Protein AF-A0A2H9U092-F1 (afdb_monomer)

Mean predicted aligned error: 9.94 Å

Radius of gyration: 17.25 Å; Cα contacts (8 Å, |Δi|>4): 21; chains: 1; bounding box: 48×24×30 Å

Solvent-accessible surface area (backbone atoms only — not comparable to full-atom values): 4486 Å² total; per-residue (Å²): 134,93,82,73,95,59,100,69,54,90,100,56,80,87,88,76,85,90,74,90,85,86,72,82,64,84,85,55,72,67,60,52,51,54,49,59,65,60,45,78,82,45,91,56,96,80,44,62,66,60,56,49,52,52,50,49,43,53,50,62,31,74,73,115

Secondary structure (DSSP, 8-state):
----SSSS-TT--------------PPPHHHHHHHHHHHTT--SS--HHHHHHHHHHHHHHHT-

Sequence (64 aa):
MILSTTPTLEGKIIREYRGIVVGEAILGANIFKDLFAGIRDIIGGRSGAYEKELARARNADQLR

Organism: NCBI:txid1006623

Foldseek 3Di:
DDDDPDPDDPPDDDPDDPDDDFFFFDDDPVLVVVLVVQCVPDPDPCSVSVVVVVVVRVVVRVPD

Structure (mmCIF, N/CA/C/O backbone):
data_AF-A0A2H9U092-F1
#
_entry.id   AF-A0A2H9U092-F1
#
loop_
_atom_site.group_PDB
_atom_site.id
_atom_site.type_symbol
_atom_site.label_atom_id
_atom_site.label_alt_id
_atom_site.label_comp_id
_atom_site.label_asym_id
_atom_site.label_entity_id
_atom_site.label_seq_id
_atom_site.pdbx_PDB_ins_code
_atom_site.Cartn_x
_atom_site.Cartn_y
_atom_site.Cartn_z
_atom_site.occupancy
_atom_site.B_iso_or_equiv
_atom_site.auth_seq_id
_atom_site.auth_comp_id
_atom_site.auth_asym_id
_atom_site.auth_atom_id
_atom_site.pdbx_PDB_model_num
ATOM 1 N N . MET A 1 1 ? -10.863 10.400 -2.327 1.00 81.38 1 MET A N 1
ATOM 2 C CA . MET A 1 1 ? -10.721 8.967 -1.989 1.00 81.38 1 MET A CA 1
ATOM 3 C C . MET A 1 1 ? -10.069 8.874 -0.618 1.00 81.38 1 MET A C 1
ATOM 5 O O . MET A 1 1 ? -9.141 9.636 -0.386 1.00 81.38 1 MET A O 1
ATOM 9 N N . ILE A 1 2 ? -10.583 8.053 0.306 1.00 87.31 2 ILE A N 1
ATOM 10 C CA . ILE A 1 2 ? -9.949 7.866 1.624 1.00 87.31 2 ILE A CA 1
ATOM 11 C C . ILE A 1 2 ? -8.920 6.750 1.474 1.00 87.31 2 ILE A C 1
ATOM 13 O O . ILE A 1 2 ? -9.288 5.637 1.113 1.00 87.31 2 ILE A O 1
ATOM 17 N N . LEU A 1 3 ? -7.655 7.062 1.737 1.00 89.31 3 LEU A N 1
ATOM 18 C CA . LEU A 1 3 ? -6.563 6.097 1.796 1.00 89.31 3 LEU A CA 1
ATOM 19 C C . LEU A 1 3 ? -6.170 5.946 3.258 1.00 89.31 3 LEU A C 1
ATOM 21 O O . LEU A 1 3 ? -5.996 6.946 3.954 1.00 89.31 3 LEU A O 1
ATOM 25 N N . SER A 1 4 ? -6.050 4.711 3.725 1.00 92.19 4 SER A N 1
ATOM 26 C CA . SER A 1 4 ? -5.595 4.440 5.080 1.00 92.19 4 SER A CA 1
ATOM 27 C C . SER A 1 4 ? -4.737 3.190 5.109 1.00 92.19 4 SER A C 1
ATOM 29 O O . SER A 1 4 ? -4.979 2.244 4.365 1.00 92.19 4 SER A O 1
ATOM 31 N N . THR A 1 5 ? -3.750 3.193 5.995 1.00 93.75 5 THR A N 1
ATOM 32 C CA . THR A 1 5 ? -2.987 2.004 6.385 1.00 93.75 5 THR A CA 1
ATOM 33 C C . THR A 1 5 ? -3.616 1.290 7.586 1.00 93.75 5 THR A C 1
ATOM 35 O O . THR A 1 5 ? -3.129 0.242 8.001 1.00 93.75 5 THR A O 1
ATOM 38 N N . THR A 1 6 ? -4.691 1.846 8.157 1.00 95.25 6 THR A N 1
ATOM 39 C CA . THR A 1 6 ? -5.447 1.242 9.260 1.00 95.25 6 THR A CA 1
ATOM 40 C C . THR A 1 6 ? -6.504 0.261 8.742 1.00 95.25 6 THR A C 1
ATOM 42 O O . THR A 1 6 ? -7.069 0.474 7.667 1.00 95.25 6 THR A O 1
ATOM 45 N N . PRO A 1 7 ? -6.845 -0.785 9.517 1.00 93.06 7 PRO A N 1
ATOM 46 C CA . PRO A 1 7 ? -7.877 -1.748 9.124 1.00 93.06 7 PRO A CA 1
ATOM 47 C C . PRO A 1 7 ? -9.303 -1.176 9.199 1.00 93.06 7 PRO A C 1
ATOM 49 O O . PRO A 1 7 ? -10.224 -1.728 8.602 1.00 93.06 7 PRO A O 1
ATOM 52 N N . THR A 1 8 ? -9.504 -0.082 9.940 1.00 94.88 8 THR A N 1
ATOM 53 C CA . THR A 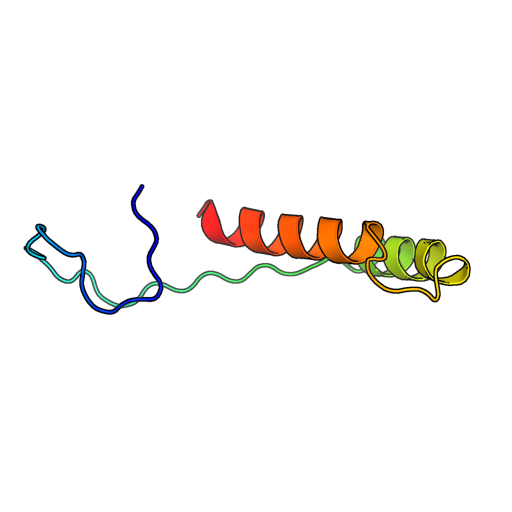1 8 ? -10.810 0.552 10.166 1.00 94.88 8 THR A CA 1
ATOM 54 C C . THR A 1 8 ? -10.728 2.068 10.025 1.00 94.88 8 THR A C 1
ATOM 56 O O . THR A 1 8 ? -9.683 2.670 10.278 1.00 94.88 8 THR A O 1
ATOM 59 N N . LEU A 1 9 ? -11.853 2.690 9.664 1.00 95.19 9 LEU A N 1
ATOM 60 C CA . LEU A 1 9 ? -12.012 4.142 9.594 1.00 95.19 9 LEU A CA 1
ATOM 61 C C . LEU A 1 9 ? -12.941 4.602 10.722 1.00 95.19 9 LEU A C 1
ATOM 63 O O . LEU A 1 9 ? -14.101 4.195 10.767 1.00 95.19 9 LEU A O 1
ATOM 67 N N . GLU A 1 10 ? -12.453 5.451 11.623 1.00 95.62 10 GLU A N 1
ATOM 68 C CA . GLU A 1 10 ? -13.267 5.975 12.726 1.00 95.62 10 GLU A CA 1
ATOM 69 C C . GLU A 1 10 ? -14.503 6.730 12.212 1.00 95.62 10 GLU A C 1
ATOM 71 O O . GLU A 1 10 ? -14.456 7.447 11.209 1.00 95.62 10 GLU A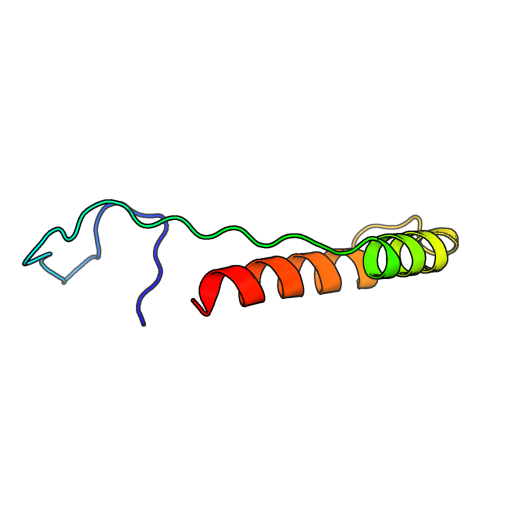 O 1
ATOM 76 N N . GLY A 1 11 ? -15.646 6.527 12.876 1.00 95.94 11 GLY A N 1
ATOM 77 C CA . GLY A 1 11 ? -16.922 7.139 12.488 1.00 95.94 11 GLY A CA 1
ATOM 78 C C . GLY A 1 11 ? -17.504 6.642 11.157 1.00 95.94 11 GLY A C 1
ATOM 79 O O . GLY A 1 11 ? -18.514 7.178 10.696 1.00 95.94 11 GLY A O 1
ATOM 80 N N . LYS A 1 12 ? -16.904 5.626 10.520 1.00 94.81 12 LYS A N 1
ATOM 81 C CA . LYS A 1 12 ? -17.385 5.030 9.266 1.00 94.81 12 LYS A CA 1
ATOM 82 C C . LYS A 1 12 ? -17.521 3.515 9.403 1.00 94.81 12 LYS A C 1
ATOM 84 O O . LYS A 1 12 ? -16.676 2.846 9.983 1.00 94.81 12 LYS A O 1
ATOM 89 N N . ILE A 1 13 ? -18.586 2.965 8.821 1.00 95.62 13 ILE A N 1
ATOM 90 C CA . ILE A 1 13 ? -18.844 1.519 8.795 1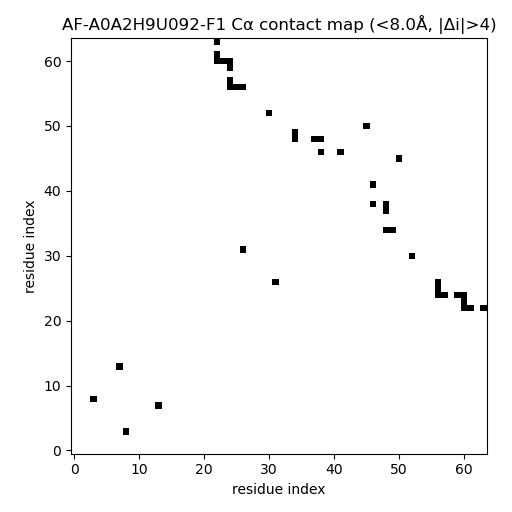.00 95.62 13 ILE A CA 1
ATOM 91 C C . ILE A 1 13 ? -18.530 0.993 7.393 1.00 95.62 13 ILE A C 1
ATOM 93 O O . ILE A 1 13 ? -19.084 1.491 6.410 1.00 95.62 13 ILE A O 1
ATOM 97 N N . ILE A 1 14 ? -17.665 -0.021 7.301 1.00 94.50 14 ILE A N 1
ATOM 98 C CA . ILE A 1 14 ? -17.395 -0.750 6.055 1.00 94.50 14 ILE A CA 1
ATOM 99 C C . ILE A 1 14 ? -18.642 -1.575 5.716 1.00 94.50 14 ILE A C 1
ATOM 101 O O . ILE A 1 14 ? -19.061 -2.421 6.501 1.00 94.50 14 ILE A O 1
ATOM 105 N N . ARG A 1 15 ? -19.271 -1.296 4.569 1.00 96.12 15 ARG A N 1
ATOM 106 C CA . ARG A 1 15 ? -20.507 -1.976 4.134 1.00 96.12 15 ARG A CA 1
ATOM 107 C C . ARG A 1 15 ? -20.248 -3.238 3.317 1.00 96.12 15 ARG A C 1
ATOM 109 O O . ARG A 1 15 ? -21.086 -4.129 3.308 1.00 96.12 15 ARG A O 1
ATOM 116 N N . GLU A 1 16 ? -19.115 -3.293 2.630 1.00 94.19 16 GLU A N 1
ATOM 117 C CA . GLU A 1 16 ? -18.763 -4.358 1.697 1.00 94.19 16 GLU A CA 1
ATOM 118 C C . GLU A 1 16 ? -17.236 -4.479 1.622 1.00 94.19 16 GLU A C 1
ATOM 120 O O . GLU A 1 16 ? -16.532 -3.466 1.625 1.00 94.19 16 GLU A O 1
ATOM 125 N N . TYR A 1 17 ? -16.736 -5.710 1.524 1.00 94.88 17 TYR A N 1
ATOM 126 C CA . TYR A 1 17 ? -15.329 -6.011 1.267 1.00 94.88 17 TYR A CA 1
ATOM 127 C C . TYR A 1 17 ? -15.188 -6.506 -0.172 1.00 94.88 17 TYR A C 1
ATOM 129 O O . TYR A 1 17 ? -15.774 -7.521 -0.537 1.00 94.88 17 TYR A O 1
ATOM 137 N N . ARG A 1 18 ? -14.400 -5.804 -0.991 1.00 92.88 18 ARG A N 1
ATOM 138 C CA . ARG A 1 18 ? -14.249 -6.081 -2.435 1.00 92.88 18 ARG A CA 1
ATOM 139 C C . ARG A 1 18 ? -13.001 -6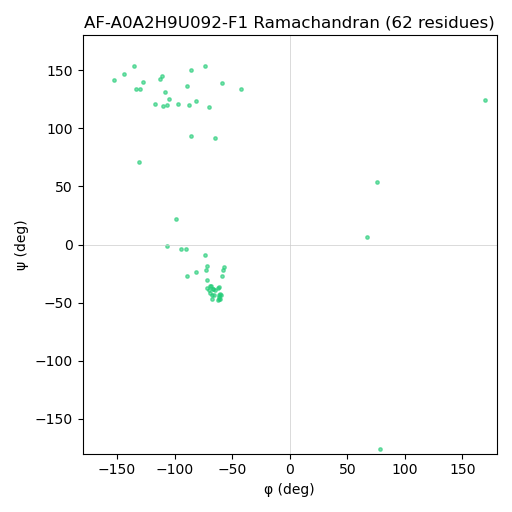.895 -2.783 1.00 92.88 18 ARG A C 1
ATOM 141 O O . ARG A 1 18 ? -12.538 -6.866 -3.917 1.00 92.88 18 ARG A O 1
ATOM 148 N N . GLY A 1 19 ? -12.462 -7.618 -1.805 1.00 89.88 19 GLY A N 1
ATOM 149 C CA . GLY A 1 19 ? -11.185 -8.314 -1.938 1.00 89.88 19 GLY A CA 1
ATOM 150 C C . GLY A 1 19 ? -9.978 -7.383 -1.796 1.00 89.88 19 GLY A C 1
ATOM 151 O O . GLY A 1 19 ? -10.108 -6.205 -1.461 1.00 89.88 19 GLY A O 1
ATOM 152 N N . ILE A 1 20 ? -8.793 -7.953 -1.996 1.00 90.88 20 ILE A N 1
ATOM 153 C CA . ILE A 1 20 ? -7.506 -7.268 -1.854 1.00 90.88 20 ILE A CA 1
ATOM 154 C C . ILE A 1 20 ? -7.135 -6.635 -3.195 1.00 90.88 20 ILE A C 1
ATOM 156 O O . ILE A 1 20 ? -7.252 -7.277 -4.236 1.00 90.88 20 ILE A O 1
ATOM 160 N N . VAL A 1 21 ? -6.654 -5.395 -3.154 1.00 90.44 21 VAL A N 1
ATOM 161 C CA . VAL A 1 21 ? -6.090 -4.695 -4.311 1.00 90.44 21 VAL A CA 1
ATOM 162 C C . VAL A 1 21 ? -4.594 -4.489 -4.100 1.00 90.44 21 VAL A C 1
ATOM 164 O O . VAL A 1 21 ? -4.156 -4.245 -2.975 1.00 90.44 21 VAL A O 1
ATOM 167 N N . VAL A 1 22 ? -3.816 -4.613 -5.175 1.00 88.69 22 VAL A N 1
ATOM 168 C CA . VAL A 1 22 ? -2.361 -4.417 -5.176 1.00 88.69 22 VAL A CA 1
ATOM 169 C C . VAL A 1 22 ? -2.002 -3.536 -6.366 1.00 88.69 22 VAL A C 1
ATOM 171 O O . VAL A 1 22 ? -2.491 -3.771 -7.471 1.00 88.69 22 VAL A O 1
ATOM 174 N N . GLY A 1 23 ? -1.164 -2.531 -6.124 1.00 84.69 23 GLY A N 1
ATOM 175 C CA . GLY A 1 23 ? -0.516 -1.725 -7.149 1.00 84.69 23 GLY A CA 1
ATOM 176 C C . GLY A 1 23 ? 0.984 -2.015 -7.168 1.00 84.69 23 GLY A C 1
ATOM 177 O O . GLY A 1 23 ? 1.581 -2.297 -6.127 1.00 84.69 23 GLY A O 1
ATOM 178 N N . GLU A 1 24 ? 1.581 -1.982 -8.359 1.00 82.19 24 GLU A N 1
ATOM 179 C CA . GLU A 1 24 ? 3.030 -1.999 -8.526 1.00 82.19 24 GLU A CA 1
ATOM 180 C C . GLU A 1 24 ? 3.457 -0.872 -9.475 1.00 82.19 24 GLU A C 1
ATOM 182 O O . GLU A 1 24 ? 2.909 -0.702 -10.570 1.00 82.19 24 GLU A O 1
ATOM 187 N N . ALA A 1 25 ? 4.493 -0.127 -9.083 1.00 80.75 25 ALA A N 1
ATOM 188 C CA . ALA A 1 25 ? 5.139 0.878 -9.920 1.00 80.75 25 ALA A CA 1
ATOM 189 C C . ALA A 1 25 ? 6.600 0.491 -10.187 1.00 80.75 25 ALA A C 1
ATOM 191 O O . ALA A 1 25 ? 7.406 0.368 -9.265 1.00 80.75 25 ALA A O 1
ATOM 192 N N . ILE A 1 26 ? 6.955 0.336 -11.466 1.00 79.62 26 ILE A N 1
ATOM 193 C CA . ILE A 1 26 ? 8.322 0.027 -11.902 1.00 79.62 26 ILE A CA 1
ATOM 194 C C . ILE A 1 26 ? 9.019 1.324 -12.318 1.00 79.62 26 ILE A C 1
ATOM 196 O O . ILE A 1 26 ? 8.582 2.016 -13.238 1.00 79.62 26 ILE A O 1
ATOM 200 N N . LEU A 1 27 ? 10.134 1.642 -11.660 1.00 75.19 27 LEU A N 1
ATOM 201 C CA . LEU A 1 27 ? 11.002 2.759 -12.032 1.00 75.19 27 LEU A CA 1
ATOM 202 C C . LEU A 1 27 ? 11.939 2.340 -13.177 1.00 75.19 27 LEU A C 1
ATOM 204 O O . LEU A 1 27 ? 12.688 1.373 -13.060 1.00 75.19 27 LEU A O 1
ATOM 208 N N . GLY A 1 28 ? 11.902 3.070 -14.295 1.00 78.00 28 GLY A N 1
ATOM 209 C CA . GLY A 1 28 ? 12.728 2.785 -15.473 1.00 78.00 28 GLY A CA 1
ATOM 210 C C . GLY A 1 28 ? 14.213 3.143 -15.298 1.00 78.00 28 GLY A C 1
ATOM 211 O O . GLY A 1 28 ? 14.567 4.070 -14.571 1.00 78.00 28 GLY A O 1
ATOM 212 N N . ALA A 1 29 ? 15.090 2.455 -16.038 1.00 73.06 29 ALA A N 1
ATOM 213 C CA . ALA A 1 29 ? 16.552 2.592 -15.951 1.00 73.06 29 ALA A CA 1
ATOM 214 C C . ALA A 1 29 ? 17.092 4.015 -16.223 1.00 73.06 29 ALA A C 1
ATOM 216 O O . ALA A 1 29 ? 18.132 4.392 -15.685 1.00 73.06 29 ALA A O 1
ATOM 217 N N . ASN A 1 30 ? 16.379 4.831 -17.007 1.00 69.00 30 ASN A N 1
ATOM 218 C CA . ASN A 1 30 ? 16.762 6.229 -17.242 1.00 69.00 30 ASN A CA 1
ATOM 219 C C . ASN A 1 30 ? 16.596 7.098 -15.980 1.00 69.00 30 ASN A C 1
ATOM 221 O O . ASN A 1 30 ? 17.460 7.922 -15.707 1.00 69.00 30 ASN A O 1
ATOM 225 N N . ILE A 1 31 ? 15.566 6.848 -15.158 1.00 67.44 31 ILE A N 1
ATOM 226 C CA . ILE A 1 31 ? 15.372 7.538 -13.868 1.00 67.44 31 ILE A CA 1
ATOM 227 C C . ILE A 1 31 ? 16.487 7.150 -12.895 1.00 67.44 31 ILE A C 1
ATOM 229 O O . ILE A 1 31 ? 17.010 7.992 -12.170 1.00 67.44 31 ILE A O 1
ATOM 233 N N . PHE A 1 32 ? 16.898 5.881 -12.911 1.00 68.44 32 PHE A N 1
ATOM 234 C CA . PHE A 1 32 ? 18.026 5.410 -12.113 1.00 68.44 32 PHE A CA 1
ATOM 235 C C . PHE A 1 32 ? 19.326 6.121 -12.514 1.00 68.44 32 PHE A C 1
ATOM 237 O O . PHE A 1 32 ? 20.048 6.616 -11.656 1.00 68.44 32 PHE A O 1
ATOM 244 N N . LYS A 1 33 ? 19.609 6.261 -13.813 1.00 68.00 33 LYS A N 1
ATOM 2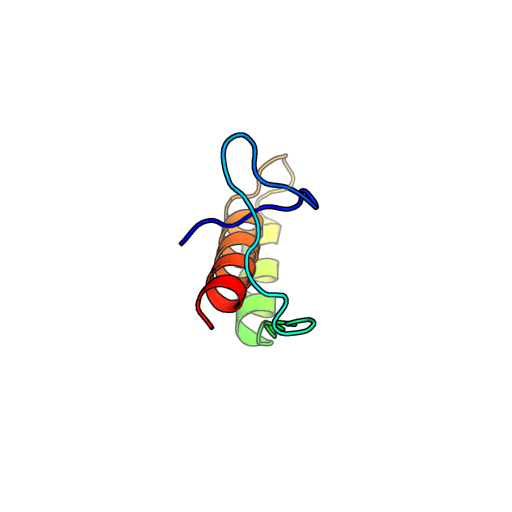45 C CA . LYS A 1 33 ? 20.789 7.000 -14.289 1.00 68.00 33 LYS A CA 1
ATOM 246 C C . LYS A 1 33 ? 20.782 8.463 -13.830 1.00 68.00 33 LYS A C 1
ATOM 248 O O . LYS A 1 33 ? 21.811 8.943 -13.359 1.00 68.00 33 LYS A O 1
ATOM 253 N N . ASP A 1 34 ? 19.640 9.138 -13.918 1.00 66.69 34 ASP A N 1
ATOM 254 C CA . ASP A 1 34 ? 19.498 10.539 -13.504 1.00 66.69 34 ASP A CA 1
ATOM 255 C C . ASP A 1 34 ? 19.621 10.705 -11.982 1.00 66.69 34 ASP A C 1
ATOM 257 O O . ASP A 1 34 ? 20.247 11.650 -11.497 1.00 66.69 34 ASP A O 1
ATOM 261 N N . LEU A 1 35 ? 19.111 9.736 -11.217 1.00 65.69 35 LEU A N 1
ATOM 262 C CA . LEU A 1 35 ? 19.268 9.674 -9.769 1.00 65.69 35 LEU A CA 1
ATOM 263 C C . LEU A 1 35 ? 20.747 9.531 -9.371 1.00 65.69 35 LEU A C 1
ATOM 265 O O . LEU A 1 35 ? 21.235 10.279 -8.528 1.00 65.69 35 LEU A O 1
ATOM 269 N N . PHE A 1 36 ? 21.485 8.619 -10.006 1.00 64.25 36 PHE A N 1
ATOM 270 C CA . PHE A 1 36 ? 22.911 8.411 -9.723 1.00 64.25 36 PHE A CA 1
ATOM 271 C C . PHE A 1 36 ? 23.799 9.549 -10.239 1.00 64.25 36 PHE A C 1
ATOM 273 O O . PHE A 1 36 ? 24.822 9.847 -9.621 1.00 64.25 36 PHE A O 1
ATOM 280 N N . ALA A 1 37 ? 23.410 10.217 -11.328 1.00 65.50 37 ALA A N 1
ATOM 281 C CA . ALA A 1 37 ? 24.089 11.415 -11.811 1.00 65.50 37 ALA A CA 1
ATOM 282 C C . ALA A 1 37 ? 23.927 12.596 -10.835 1.00 65.50 37 ALA A C 1
ATOM 284 O O . ALA A 1 37 ? 24.892 13.319 -10.609 1.00 65.50 37 ALA A O 1
ATOM 285 N N . GLY A 1 38 ? 22.748 12.757 -10.219 1.00 59.88 38 GLY A N 1
ATOM 286 C CA . GLY A 1 38 ? 22.467 13.825 -9.250 1.00 59.88 38 GLY A CA 1
ATOM 287 C C . GLY A 1 38 ? 22.948 13.563 -7.813 1.00 59.88 38 GLY A C 1
ATOM 288 O O . GLY A 1 38 ? 23.176 14.509 -7.065 1.00 59.88 38 GLY A O 1
ATOM 289 N N . ILE A 1 39 ? 23.128 12.299 -7.407 1.00 55.94 39 ILE A N 1
ATOM 290 C CA . ILE A 1 39 ? 23.612 11.922 -6.059 1.00 55.94 39 ILE A CA 1
ATOM 291 C C . ILE A 1 39 ? 25.108 12.206 -5.866 1.00 55.94 39 ILE A C 1
ATOM 293 O O . ILE A 1 39 ? 25.546 12.370 -4.727 1.00 55.94 39 ILE A O 1
ATOM 297 N N . ARG A 1 40 ? 25.893 12.303 -6.950 1.00 56.69 40 ARG A N 1
ATOM 298 C CA . ARG A 1 40 ? 27.346 12.532 -6.869 1.00 56.69 40 ARG A CA 1
ATOM 299 C C . ARG A 1 40 ? 27.711 13.823 -6.110 1.00 56.69 40 ARG A C 1
ATOM 301 O O . ARG A 1 40 ? 28.790 13.861 -5.529 1.00 56.69 40 ARG A O 1
ATOM 308 N N . ASP A 1 41 ? 26.790 14.787 -6.008 1.00 53.56 41 ASP A N 1
ATOM 309 C CA . ASP A 1 41 ? 26.998 16.063 -5.305 1.00 53.56 41 ASP A CA 1
ATOM 310 C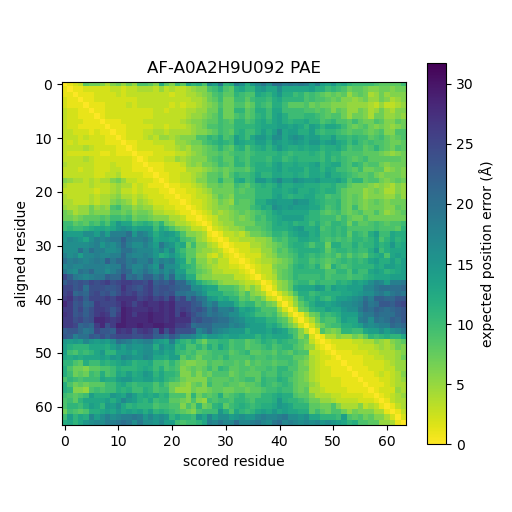 C . ASP A 1 41 ? 26.260 16.188 -3.953 1.00 53.56 41 ASP A C 1
ATOM 312 O O . ASP A 1 41 ? 26.384 17.213 -3.284 1.00 53.56 41 ASP A O 1
ATOM 316 N N . ILE A 1 42 ? 25.483 15.184 -3.514 1.00 53.56 42 ILE A N 1
ATOM 317 C CA . ILE A 1 42 ? 24.602 15.312 -2.334 1.00 53.56 42 ILE A CA 1
ATOM 318 C C . ILE A 1 42 ? 24.781 14.133 -1.373 1.00 53.56 42 ILE A C 1
ATOM 320 O O . ILE A 1 42 ? 23.895 13.293 -1.194 1.00 53.56 42 ILE A O 1
ATOM 324 N N . ILE A 1 43 ? 25.934 14.099 -0.707 1.00 54.94 43 ILE A N 1
ATOM 325 C CA . ILE A 1 43 ? 26.093 13.374 0.558 1.00 54.94 43 ILE A CA 1
ATOM 326 C C . ILE A 1 43 ? 25.637 14.327 1.670 1.00 54.94 43 ILE A C 1
ATOM 328 O O . ILE A 1 43 ? 26.402 15.160 2.146 1.00 54.94 43 ILE A O 1
ATOM 332 N N . GLY A 1 44 ? 24.366 14.243 2.059 1.00 51.09 44 GLY A N 1
ATOM 333 C CA . GLY A 1 44 ? 23.810 15.033 3.160 1.00 51.09 44 GLY A CA 1
ATOM 334 C C . GLY A 1 44 ? 22.292 14.922 3.213 1.00 51.09 44 GLY A C 1
ATOM 335 O O . GLY A 1 44 ? 21.627 15.156 2.211 1.00 51.09 44 GLY A O 1
ATOM 336 N N . GLY A 1 45 ? 21.756 14.507 4.364 1.00 55.44 45 GLY A N 1
ATOM 337 C CA . GLY A 1 45 ? 20.354 14.125 4.563 1.00 55.44 45 GLY A CA 1
ATOM 338 C C . GLY A 1 45 ? 19.331 15.050 3.889 1.00 55.44 45 GLY A C 1
ATOM 339 O O . GLY A 1 45 ? 19.398 16.267 4.034 1.00 55.44 45 GLY A O 1
ATOM 340 N N . ARG A 1 46 ? 18.354 14.428 3.211 1.00 56.91 46 ARG A N 1
ATOM 341 C CA . ARG A 1 46 ? 17.356 15.023 2.294 1.00 56.91 46 ARG A CA 1
ATOM 342 C C . ARG A 1 46 ? 17.898 15.395 0.912 1.00 56.91 46 ARG A C 1
ATOM 344 O O . ARG A 1 46 ? 17.714 16.510 0.426 1.00 56.91 46 ARG A O 1
ATOM 351 N N . SER A 1 47 ? 18.514 14.434 0.229 1.00 60.12 47 SER A N 1
ATOM 352 C CA . SER A 1 47 ? 18.794 14.544 -1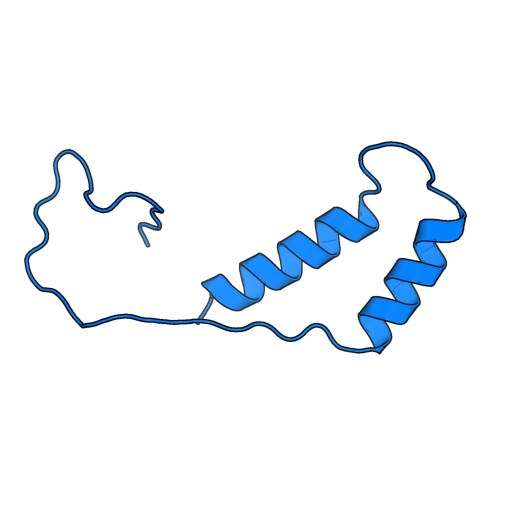.204 1.00 60.12 47 SER A CA 1
ATOM 353 C C . SER A 1 47 ? 17.466 14.587 -1.975 1.00 60.12 47 SER A C 1
ATOM 355 O O . SER A 1 47 ? 16.891 13.554 -2.312 1.00 60.12 47 SER A O 1
ATOM 357 N N . GLY A 1 48 ? 16.947 15.792 -2.229 1.00 60.66 48 GLY A N 1
ATOM 358 C CA . GLY A 1 48 ? 15.600 16.019 -2.769 1.00 60.66 48 GLY A CA 1
ATOM 359 C C . GLY A 1 48 ? 15.304 15.330 -4.107 1.00 60.66 48 GLY A C 1
ATOM 360 O O . GLY A 1 48 ? 14.141 15.113 -4.429 1.00 60.66 48 GLY A O 1
ATOM 361 N N . ALA A 1 49 ? 16.325 14.931 -4.871 1.00 64.88 49 ALA A N 1
ATOM 362 C CA . ALA A 1 49 ? 16.153 14.125 -6.080 1.00 64.88 49 ALA A CA 1
ATOM 363 C C . ALA A 1 49 ? 15.656 12.697 -5.776 1.00 64.88 49 ALA A C 1
ATOM 365 O O . ALA A 1 49 ? 14.729 12.223 -6.428 1.00 64.88 49 ALA A O 1
ATOM 366 N N . TYR A 1 50 ? 16.209 12.036 -4.751 1.00 64.69 50 TYR A N 1
ATOM 367 C CA . TYR A 1 50 ? 15.801 10.683 -4.354 1.00 64.69 50 TYR A CA 1
ATOM 368 C C . TYR A 1 50 ? 14.379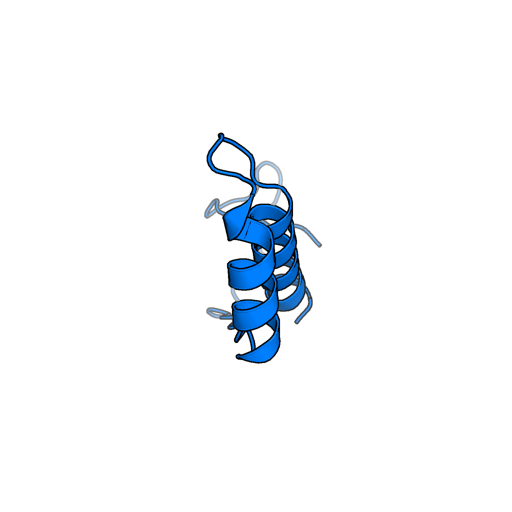 10.664 -3.789 1.00 64.69 50 TYR A C 1
ATOM 370 O O . TYR A 1 50 ? 13.549 9.860 -4.209 1.00 64.69 50 TYR A O 1
ATOM 378 N N . GLU A 1 51 ? 14.071 11.600 -2.887 1.00 70.75 51 GLU A N 1
ATOM 379 C CA . GLU A 1 51 ? 12.727 11.732 -2.313 1.00 70.75 51 GLU A CA 1
ATOM 380 C C . GLU A 1 51 ? 11.679 12.070 -3.380 1.00 70.75 51 GLU A C 1
ATOM 382 O O . GLU A 1 51 ? 10.567 11.546 -3.337 1.00 70.75 51 GLU A O 1
ATOM 387 N N . LYS A 1 52 ? 12.032 12.897 -4.373 1.00 73.44 52 LYS A N 1
ATOM 388 C CA . LYS A 1 52 ? 11.136 13.263 -5.476 1.00 73.44 52 LYS A CA 1
ATOM 389 C C . LYS A 1 52 ? 10.795 12.073 -6.366 1.00 73.44 52 LYS A C 1
ATOM 391 O O . LYS A 1 52 ? 9.628 11.916 -6.721 1.00 73.44 52 LYS A O 1
ATOM 396 N N . GLU A 1 53 ? 11.767 11.232 -6.709 1.00 72.38 53 GLU A N 1
ATOM 397 C CA . GLU A 1 53 ? 11.504 10.039 -7.523 1.00 72.38 53 GLU A CA 1
ATOM 398 C C . GLU A 1 53 ? 10.745 8.959 -6.740 1.00 72.38 53 GLU A C 1
ATOM 400 O O . GLU A 1 53 ? 9.804 8.369 -7.271 1.00 72.38 53 GLU A O 1
ATOM 405 N N . LEU A 1 54 ? 11.040 8.770 -5.450 1.00 74.25 54 LEU A N 1
ATOM 406 C CA . LEU A 1 54 ? 10.238 7.909 -4.570 1.00 74.25 54 LEU A CA 1
ATOM 407 C C . LEU A 1 54 ? 8.792 8.395 -4.433 1.00 74.25 54 LEU A C 1
ATOM 409 O O . LEU A 1 54 ? 7.857 7.596 -4.495 1.00 74.25 54 LEU A O 1
ATOM 413 N N . ALA A 1 55 ? 8.591 9.704 -4.268 1.00 77.94 55 ALA A N 1
ATOM 414 C CA . ALA A 1 55 ? 7.261 10.296 -4.205 1.00 77.94 55 ALA A CA 1
ATOM 415 C C . ALA A 1 55 ? 6.511 10.134 -5.535 1.00 77.94 55 ALA A C 1
ATOM 417 O O . ALA A 1 55 ? 5.321 9.826 -5.531 1.00 77.94 55 ALA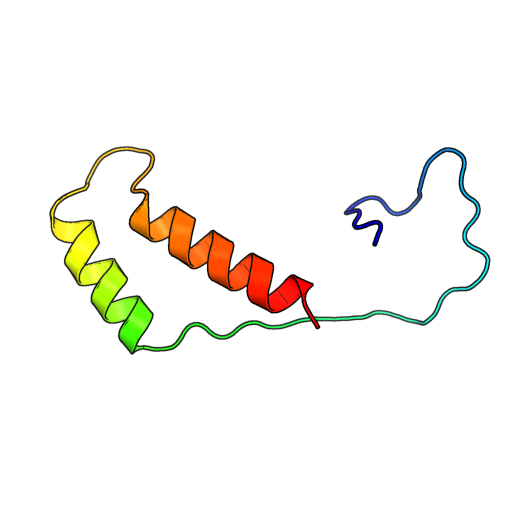 A O 1
ATOM 418 N N . ARG A 1 56 ? 7.199 10.278 -6.676 1.00 77.81 56 ARG A N 1
ATOM 419 C CA . ARG A 1 56 ? 6.624 10.006 -8.003 1.00 77.81 56 ARG A CA 1
ATOM 420 C C . ARG A 1 56 ? 6.195 8.553 -8.149 1.00 77.81 56 ARG A C 1
ATOM 422 O O . ARG A 1 56 ? 5.072 8.321 -8.583 1.00 77.81 56 ARG A O 1
ATOM 429 N N . ALA A 1 57 ? 7.040 7.601 -7.756 1.00 75.06 57 ALA A N 1
ATOM 430 C CA . ALA A 1 57 ? 6.701 6.181 -7.797 1.00 75.06 57 ALA A CA 1
ATOM 431 C C . ALA A 1 57 ? 5.488 5.863 -6.911 1.00 75.06 57 ALA A C 1
ATOM 433 O O . ALA A 1 57 ? 4.539 5.240 -7.375 1.00 75.06 57 ALA A O 1
ATOM 434 N N . ARG A 1 58 ? 5.470 6.373 -5.671 1.00 76.44 58 ARG A N 1
ATOM 435 C CA . ARG A 1 58 ? 4.336 6.209 -4.749 1.00 76.44 58 ARG A CA 1
ATOM 436 C C . ARG A 1 58 ? 3.045 6.812 -5.308 1.00 76.44 58 ARG A C 1
ATOM 438 O O . ARG A 1 58 ? 1.994 6.195 -5.202 1.00 76.44 58 ARG A O 1
ATOM 445 N N . ASN A 1 59 ? 3.112 7.996 -5.909 1.00 76.00 59 ASN A N 1
ATOM 446 C CA . ASN A 1 59 ? 1.932 8.642 -6.483 1.00 76.00 59 ASN A CA 1
ATOM 447 C C . ASN A 1 59 ? 1.428 7.914 -7.734 1.00 76.00 59 ASN A C 1
ATOM 449 O O . ASN A 1 59 ? 0.221 7.797 -7.915 1.00 76.00 59 ASN A O 1
ATOM 453 N N . ALA A 1 60 ? 2.331 7.425 -8.589 1.00 70.12 60 ALA A N 1
ATOM 454 C CA . ALA A 1 60 ? 1.967 6.651 -9.774 1.00 70.12 60 ALA A CA 1
ATOM 455 C C . ALA A 1 60 ? 1.233 5.355 -9.404 1.00 70.12 60 ALA A C 1
ATOM 457 O O . ALA A 1 60 ? 0.294 4.973 -10.098 1.00 70.12 60 ALA A O 1
ATOM 458 N N . ASP A 1 61 ? 1.638 4.725 -8.301 1.00 71.50 61 ASP A N 1
ATOM 459 C CA . ASP A 1 61 ? 0.989 3.532 -7.766 1.00 71.50 61 ASP A CA 1
ATOM 460 C C . ASP A 1 61 ? -0.413 3.825 -7.204 1.00 71.50 61 ASP A C 1
ATOM 462 O O . ASP A 1 61 ? -1.371 3.115 -7.481 1.00 71.50 61 ASP A O 1
ATOM 466 N N . GLN A 1 62 ? -0.570 4.939 -6.483 1.00 64.38 62 GLN A N 1
ATOM 467 C CA . GLN A 1 62 ? -1.833 5.322 -5.833 1.00 64.38 62 GLN A CA 1
ATOM 468 C C . GLN A 1 62 ? -2.935 5.832 -6.783 1.00 64.38 62 GLN A C 1
ATOM 470 O O . GLN A 1 62 ? -4.060 6.068 -6.338 1.00 64.38 62 GLN A O 1
ATOM 475 N N . LEU A 1 63 ? -2.617 6.068 -8.059 1.00 60.38 63 LEU A N 1
ATOM 476 C CA . LEU A 1 63 ? -3.523 6.648 -9.060 1.00 60.38 63 LEU A CA 1
ATOM 477 C C . LEU A 1 63 ? -4.270 5.604 -9.915 1.00 60.38 63 LEU A C 1
ATOM 479 O O . LEU A 1 63 ? -5.100 6.005 -10.734 1.00 60.38 63 LEU A O 1
ATOM 483 N N . ARG A 1 64 ? -3.985 4.306 -9.749 1.00 54.25 64 ARG A N 1
ATOM 484 C CA . ARG A 1 64 ? -4.682 3.196 -10.423 1.00 54.25 64 ARG A CA 1
ATOM 485 C C . ARG A 1 64 ? -5.658 2.488 -9.493 1.00 54.25 64 ARG A C 1
ATOM 487 O O . ARG A 1 64 ? -6.688 2.025 -10.029 1.00 54.25 64 ARG A O 1
#

InterPro domains:
  IPR002765 Uncharacterised protein family UPF0145, YbjQ-like [PF01906] (1-59)
  IPR002765 Uncharacterised protein family UPF0145, YbjQ-like [PTHR34068] (1-59)
  IPR035439 UPF0145 domain superfamily [SSF117782] (1-59)

pLDDT: mean 76.07, std 14.12, range [51.09, 96.12]